Protein AF-A0AAV3T7V8-F1 (afdb_monomer_lite)

Organism: NCBI:txid926360

Sequence (51 aa):
MQHCSACGERIRLGEAERCRCGQTIHAACDHYHREFECETSPDRWIGAQEF

Structure (mmCIF, N/CA/C/O backbone):
data_AF-A0AAV3T7V8-F1
#
_entry.id   AF-A0AAV3T7V8-F1
#
loop_
_atom_site.group_PDB
_atom_site.id
_atom_site.type_symbol
_atom_site.label_atom_id
_atom_site.label_alt_id
_atom_site.label_comp_id
_atom_site.label_asym_id
_atom_site.label_entity_id
_atom_site.label_seq_id
_atom_site.pdbx_PDB_ins_code
_atom_site.Cartn_x
_atom_site.Cartn_y
_atom_site.Cartn_z
_atom_site.occupancy
_atom_site.B_iso_or_equiv
_atom_site.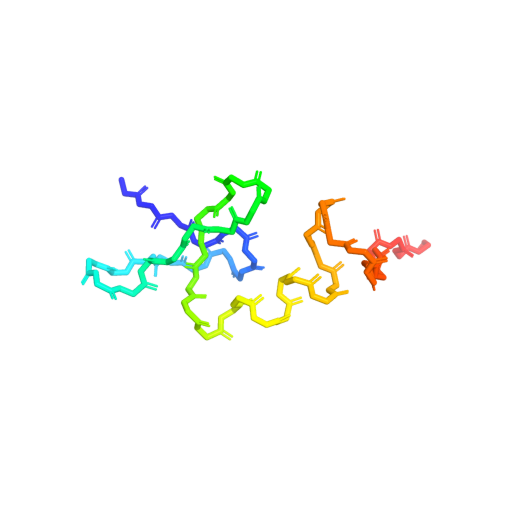auth_seq_id
_atom_site.auth_comp_id
_atom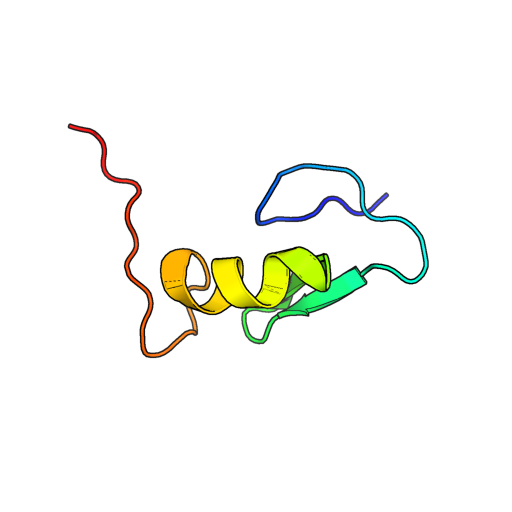_site.auth_asym_id
_atom_site.auth_atom_id
_atom_site.pdbx_PDB_model_num
ATOM 1 N N . MET A 1 1 ? -6.833 9.332 11.276 1.00 60.12 1 MET A N 1
ATOM 2 C CA . MET A 1 1 ? -7.581 8.807 10.110 1.00 60.12 1 MET A CA 1
ATOM 3 C C . MET A 1 1 ? -6.560 8.242 9.136 1.00 60.12 1 MET A C 1
ATOM 5 O O . MET A 1 1 ? -5.559 8.913 8.931 1.00 60.12 1 MET A O 1
ATOM 9 N N . GLN A 1 2 ? -6.749 7.018 8.634 1.00 73.94 2 GLN A N 1
ATOM 10 C CA . GLN A 1 2 ? -5.795 6.366 7.725 1.00 73.94 2 GLN A CA 1
ATOM 11 C C . GLN A 1 2 ? -6.284 6.496 6.274 1.00 73.94 2 GLN A C 1
ATOM 13 O O . GLN A 1 2 ? -7.472 6.303 6.007 1.00 73.94 2 GLN A O 1
ATOM 18 N N . HIS A 1 3 ? -5.375 6.846 5.368 1.00 87.94 3 HIS A N 1
ATOM 19 C CA . HIS A 1 3 ? -5.611 6.892 3.924 1.00 87.94 3 HIS A CA 1
ATOM 20 C C . HIS A 1 3 ? -4.850 5.746 3.263 1.00 87.94 3 HIS A C 1
ATOM 22 O O . HIS A 1 3 ? -3.815 5.325 3.779 1.00 87.94 3 HIS A O 1
ATOM 28 N N . CYS A 1 4 ? -5.373 5.246 2.150 1.00 88.50 4 CYS A N 1
ATOM 29 C CA . CYS A 1 4 ? -4.715 4.239 1.340 1.00 88.50 4 CYS A CA 1
ATOM 30 C C . CYS A 1 4 ? -3.560 4.872 0.591 1.00 88.50 4 CYS A C 1
ATOM 32 O O . CYS A 1 4 ? -3.757 5.816 -0.168 1.00 88.50 4 CYS A O 1
ATOM 34 N N . SER A 1 5 ? -2.358 4.346 0.793 1.00 84.50 5 SER A N 1
ATOM 35 C CA . SER A 1 5 ? -1.178 4.877 0.118 1.00 84.50 5 SER A CA 1
ATOM 36 C C . SER A 1 5 ? -1.140 4.584 -1.386 1.00 84.50 5 SER A C 1
ATOM 38 O O . SER A 1 5 ? -0.378 5.240 -2.080 1.00 84.50 5 SER A O 1
ATOM 40 N N . ALA A 1 6 ? -1.964 3.652 -1.885 1.00 85.38 6 ALA A N 1
ATOM 41 C CA . ALA A 1 6 ? -2.058 3.332 -3.313 1.00 85.38 6 ALA A CA 1
ATOM 42 C C . ALA A 1 6 ? -3.049 4.248 -4.061 1.00 85.38 6 ALA A C 1
ATOM 44 O O . ALA A 1 6 ? -2.704 4.864 -5.058 1.00 85.38 6 ALA A O 1
ATOM 45 N N . CYS A 1 7 ? -4.289 4.391 -3.574 1.00 86.38 7 CYS A N 1
ATOM 46 C CA . CYS A 1 7 ? -5.321 5.182 -4.267 1.00 86.38 7 CYS A CA 1
ATOM 47 C C . CYS A 1 7 ? -5.602 6.560 -3.642 1.00 86.38 7 CYS A C 1
ATOM 49 O O . CYS A 1 7 ? -6.396 7.329 -4.177 1.00 86.38 7 CYS A O 1
ATOM 51 N N . GLY A 1 8 ? -5.015 6.872 -2.484 1.00 86.31 8 GLY A N 1
ATOM 52 C CA . GLY A 1 8 ? -5.227 8.129 -1.756 1.00 86.31 8 GLY A CA 1
ATOM 53 C C . GLY A 1 8 ? -6.571 8.238 -1.023 1.00 86.31 8 GLY A C 1
ATOM 54 O O . GLY A 1 8 ? -6.750 9.139 -0.200 1.00 86.31 8 GLY A O 1
ATOM 55 N N . GLU A 1 9 ? -7.514 7.323 -1.263 1.00 90.19 9 GLU A N 1
ATOM 56 C CA . GLU A 1 9 ? -8.827 7.353 -0.621 1.00 90.19 9 GLU A CA 1
ATOM 57 C C . GLU A 1 9 ? -8.773 6.975 0.866 1.00 90.19 9 GLU A C 1
ATOM 59 O O . GLU A 1 9 ? -7.848 6.329 1.369 1.00 90.19 9 GLU A O 1
ATOM 64 N N . ARG A 1 10 ? -9.808 7.373 1.609 1.00 90.00 10 ARG A N 1
ATOM 65 C CA . ARG A 1 10 ? -9.945 7.025 3.026 1.00 90.00 10 ARG A CA 1
ATOM 66 C C . ARG A 1 10 ? -10.161 5.524 3.198 1.00 90.00 10 ARG A C 1
ATOM 68 O O . ARG A 1 10 ? -11.009 4.931 2.538 1.00 90.00 10 ARG A O 1
ATOM 75 N N . ILE A 1 11 ? -9.471 4.935 4.171 1.00 87.12 11 ILE A N 1
ATOM 76 C CA . ILE A 1 11 ? -9.709 3.546 4.56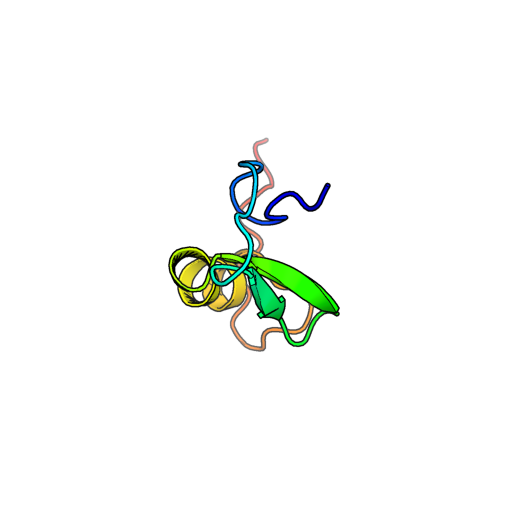5 1.00 87.12 11 ILE A CA 1
ATOM 77 C C . ILE A 1 11 ? -10.700 3.504 5.731 1.00 87.12 11 ILE A C 1
ATOM 79 O O . ILE A 1 11 ? -10.522 4.207 6.735 1.00 87.12 11 ILE A O 1
ATOM 83 N N . ARG A 1 12 ? -11.750 2.680 5.620 1.00 85.81 12 ARG A N 1
ATOM 84 C CA . ARG A 1 12 ? -12.673 2.414 6.733 1.00 85.81 12 ARG A CA 1
ATOM 85 C C . ARG A 1 12 ? -12.102 1.342 7.662 1.00 85.81 12 ARG A C 1
ATOM 87 O O . ARG A 1 12 ? -11.271 0.521 7.279 1.00 85.81 12 ARG A O 1
ATOM 94 N N . LEU A 1 13 ? -12.562 1.345 8.911 1.00 74.69 13 LEU A N 1
ATOM 95 C CA . LEU A 1 13 ? -12.237 0.295 9.880 1.00 74.69 13 LEU A CA 1
ATOM 96 C C . LEU A 1 13 ? -12.698 -1.066 9.331 1.00 74.69 13 LEU A C 1
ATOM 98 O O . LEU A 1 13 ? -13.889 -1.260 9.115 1.00 74.69 13 LEU A O 1
ATOM 102 N N . GLY A 1 14 ? -11.747 -1.975 9.096 1.00 80.69 14 GLY A N 1
AT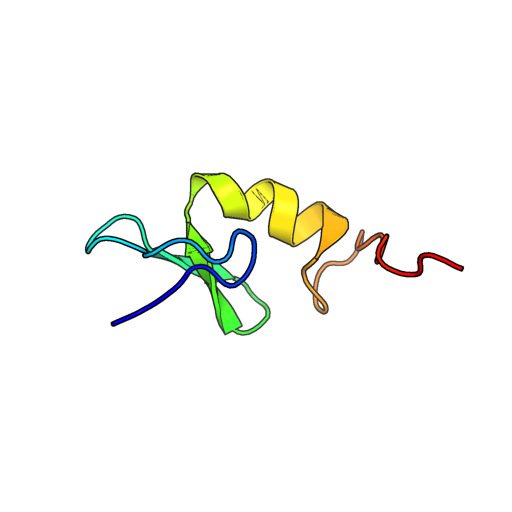OM 103 C CA . GLY A 1 14 ? -11.985 -3.313 8.535 1.00 80.69 14 GLY A CA 1
ATOM 104 C C . GLY A 1 14 ? -11.557 -3.498 7.074 1.00 80.69 14 GLY A C 1
ATOM 105 O O . GLY A 1 14 ? -11.451 -4.632 6.630 1.00 80.69 14 GLY A O 1
ATOM 106 N N . GLU A 1 15 ? -11.258 -2.417 6.348 1.00 81.75 15 GLU A N 1
ATOM 107 C CA . GLU A 1 15 ? -10.793 -2.480 4.948 1.00 81.75 15 GLU A CA 1
ATOM 108 C C . GLU A 1 15 ? -9.269 -2.310 4.814 1.00 81.75 15 GLU A C 1
ATOM 110 O O . GLU A 1 15 ? -8.726 -2.424 3.716 1.00 81.75 15 GLU A O 1
ATOM 115 N N . ALA A 1 16 ? -8.588 -2.006 5.925 1.00 84.44 16 ALA A N 1
ATOM 116 C CA . ALA A 1 16 ? -7.153 -1.754 5.972 1.00 84.44 16 ALA A CA 1
ATOM 117 C C . ALA A 1 16 ? -6.352 -3.056 5.993 1.00 84.44 16 ALA A C 1
ATOM 119 O O . ALA A 1 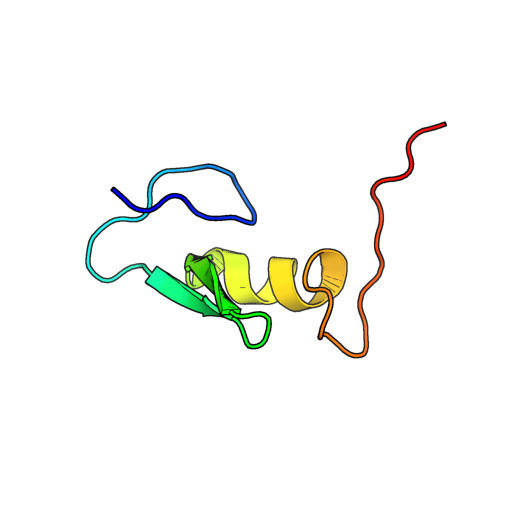16 ? -6.451 -3.829 6.946 1.00 84.44 16 ALA A O 1
ATOM 120 N N . GLU A 1 17 ? -5.474 -3.220 5.014 1.00 84.50 17 GLU A N 1
ATOM 121 C CA . GLU A 1 17 ? -4.379 -4.177 5.054 1.00 84.50 17 GLU A CA 1
ATOM 122 C C . GLU A 1 17 ? -3.038 -3.450 5.109 1.00 84.50 17 GLU A C 1
ATOM 124 O O . GLU A 1 17 ? -2.888 -2.308 4.665 1.00 84.50 17 GLU A O 1
ATOM 129 N N . ARG A 1 18 ? -2.048 -4.112 5.708 1.00 83.50 18 ARG A N 1
ATOM 130 C CA . ARG A 1 18 ? -0.696 -3.578 5.830 1.00 83.50 18 ARG A CA 1
ATOM 131 C C . ARG A 1 18 ? 0.211 -4.329 4.874 1.00 83.50 18 ARG A C 1
ATOM 133 O O . ARG A 1 18 ? 0.459 -5.521 5.050 1.00 83.50 18 ARG A O 1
ATOM 140 N N . CYS A 1 19 ? 0.703 -3.621 3.866 1.00 80.94 19 CYS A N 1
ATOM 141 C CA . CYS A 1 19 ? 1.632 -4.185 2.904 1.00 80.94 19 CYS A CA 1
ATOM 142 C C . CYS A 1 19 ? 2.975 -4.519 3.577 1.00 80.94 19 CYS A C 1
ATOM 144 O O . CYS A 1 19 ? 3.320 -3.973 4.629 1.00 80.94 19 CYS A O 1
ATOM 146 N N . ARG A 1 20 ? 3.775 -5.392 2.951 1.00 76.81 20 ARG A N 1
ATOM 147 C CA . ARG A 1 20 ? 5.121 -5.748 3.437 1.00 76.81 20 ARG A CA 1
ATOM 148 C C . ARG A 1 20 ? 6.080 -4.556 3.494 1.00 76.81 20 ARG A C 1
ATOM 150 O O . ARG A 1 20 ? 6.948 -4.547 4.359 1.00 76.81 20 ARG A O 1
ATOM 157 N N . CYS A 1 21 ? 5.872 -3.535 2.662 1.00 79.88 21 CYS A N 1
ATOM 158 C CA . CYS A 1 21 ? 6.593 -2.258 2.732 1.00 79.88 21 CYS A CA 1
ATOM 159 C C . CYS A 1 21 ? 6.183 -1.391 3.939 1.00 79.88 21 CYS A C 1
ATOM 161 O O . CYS A 1 21 ? 6.724 -0.312 4.147 1.00 79.88 21 CYS A O 1
ATOM 163 N N . GLY A 1 22 ? 5.215 -1.838 4.747 1.00 82.62 22 GLY A N 1
ATOM 164 C CA . GLY A 1 22 ? 4.731 -1.134 5.930 1.00 82.62 22 GLY A CA 1
ATOM 165 C C . GLY A 1 22 ? 3.612 -0.126 5.664 1.00 82.62 22 GLY A C 1
ATOM 166 O O . GLY A 1 22 ? 3.090 0.425 6.632 1.00 82.62 22 GLY A O 1
ATOM 167 N N . GLN A 1 23 ? 3.215 0.085 4.405 1.00 85.12 23 GLN A N 1
ATOM 168 C CA . GLN A 1 23 ? 2.139 1.009 4.039 1.00 85.12 23 GLN A CA 1
ATOM 169 C C . GLN A 1 23 ? 0.749 0.424 4.306 1.00 85.12 23 GLN A C 1
ATOM 171 O O . GLN A 1 23 ? 0.536 -0.786 4.192 1.00 85.12 23 GLN A O 1
ATOM 176 N N . THR A 1 24 ? -0.197 1.297 4.655 1.00 88.12 24 THR A N 1
ATOM 177 C CA . THR A 1 24 ? -1.602 0.928 4.852 1.00 88.12 24 THR A CA 1
ATOM 178 C C . THR A 1 24 ? -2.362 1.154 3.551 1.00 88.12 24 THR A C 1
ATOM 180 O O . THR A 1 24 ? -2.391 2.266 3.024 1.00 88.12 24 THR A O 1
ATOM 183 N N . ILE A 1 25 ? -2.998 0.106 3.042 1.00 89.62 25 ILE A N 1
ATOM 184 C CA . ILE A 1 25 ? -3.727 0.113 1.772 1.00 89.62 25 ILE A CA 1
ATOM 185 C C . ILE A 1 25 ? -5.051 -0.640 1.914 1.00 89.62 25 ILE A C 1
ATOM 187 O O . ILE A 1 25 ? -5.256 -1.365 2.887 1.00 89.62 25 ILE A O 1
ATOM 191 N N . HIS A 1 26 ? -5.977 -0.462 0.973 1.00 90.69 26 HIS A N 1
ATOM 192 C CA . HIS A 1 26 ? -7.170 -1.310 0.920 1.00 90.69 26 HIS A CA 1
ATOM 193 C C . HIS A 1 26 ? -6.793 -2.734 0.512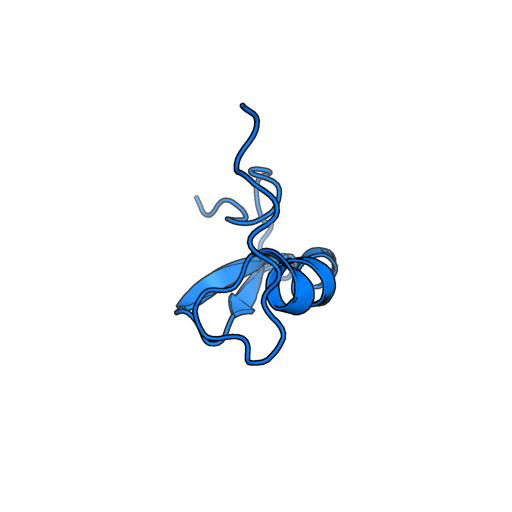 1.00 90.69 26 HIS A C 1
ATOM 195 O O . HIS A 1 26 ? -5.923 -2.906 -0.340 1.00 90.69 26 HIS A O 1
ATOM 201 N N . ALA A 1 27 ? -7.522 -3.735 1.012 1.00 84.75 27 ALA A N 1
ATOM 202 C CA . ALA A 1 27 ? -7.390 -5.121 0.543 1.00 84.75 27 ALA A CA 1
ATOM 203 C C . ALA A 1 27 ? -7.516 -5.231 -0.993 1.00 84.75 27 ALA A C 1
ATOM 205 O O . ALA A 1 27 ? -6.753 -5.931 -1.650 1.00 84.75 27 ALA A O 1
ATOM 206 N N . ALA A 1 28 ? -8.434 -4.462 -1.591 1.00 85.19 28 ALA A N 1
ATOM 207 C CA . ALA A 1 28 ? -8.613 -4.410 -3.045 1.00 85.19 28 ALA A CA 1
ATOM 208 C C . ALA A 1 28 ? -7.424 -3.770 -3.787 1.00 85.19 28 ALA A C 1
ATOM 210 O O . ALA A 1 28 ? -7.160 -4.107 -4.938 1.00 85.19 28 ALA A O 1
ATOM 211 N N . CYS A 1 29 ? -6.698 -2.859 -3.135 1.00 86.06 29 CYS A N 1
ATOM 212 C CA . CYS A 1 29 ? -5.522 -2.203 -3.701 1.00 86.06 29 CYS A CA 1
ATOM 213 C C . CYS A 1 29 ? -4.230 -2.991 -3.445 1.00 86.06 29 CYS A C 1
ATOM 215 O O . CYS A 1 29 ? -3.209 -2.640 -4.027 1.00 86.06 29 CYS A O 1
ATOM 217 N N . ASP A 1 30 ? -4.244 -4.038 -2.611 1.00 84.56 30 ASP A N 1
ATOM 218 C CA . ASP A 1 30 ? -3.041 -4.794 -2.241 1.00 84.56 30 ASP A CA 1
ATOM 219 C C . ASP A 1 30 ? -2.361 -5.456 -3.435 1.00 84.56 30 ASP A C 1
ATOM 221 O O . ASP A 1 30 ? -1.143 -5.350 -3.571 1.00 84.56 30 ASP A O 1
ATOM 225 N N . HIS A 1 31 ? -3.132 -6.054 -4.343 1.00 82.50 31 HIS A N 1
ATOM 226 C CA . HIS A 1 31 ? -2.572 -6.684 -5.536 1.00 82.50 31 HIS A CA 1
ATOM 227 C C . HIS A 1 31 ? -1.877 -5.666 -6.453 1.00 82.50 31 HIS A C 1
ATOM 229 O O . HIS A 1 31 ? -0.694 -5.825 -6.749 1.00 82.50 31 HIS A O 1
ATOM 235 N N . TYR A 1 32 ? -2.573 -4.585 -6.826 1.00 80.44 32 TYR A N 1
ATOM 236 C CA . TYR A 1 32 ? -2.013 -3.528 -7.676 1.00 80.44 32 TYR A CA 1
ATOM 237 C C . TYR A 1 32 ? -0.813 -2.848 -7.012 1.00 80.44 32 TYR A C 1
ATOM 239 O O . TYR A 1 32 ? 0.244 -2.691 -7.621 1.00 80.44 32 TYR A O 1
ATOM 247 N N . HIS A 1 33 ? -0.945 -2.504 -5.728 1.00 83.50 33 HIS A N 1
ATOM 248 C CA . HIS A 1 33 ? 0.137 -1.887 -4.982 1.00 83.50 33 HIS A CA 1
ATOM 249 C C . HIS A 1 33 ? 1.359 -2.801 -4.949 1.00 83.50 33 HIS A C 1
ATOM 251 O O . HIS A 1 33 ? 2.461 -2.333 -5.195 1.00 83.50 33 HIS A O 1
ATOM 257 N N . ARG A 1 34 ? 1.202 -4.108 -4.704 1.00 79.69 34 ARG A N 1
ATOM 258 C CA . ARG A 1 34 ? 2.327 -5.052 -4.738 1.00 79.69 34 ARG A CA 1
ATOM 259 C C . ARG A 1 34 ? 2.980 -5.120 -6.113 1.00 79.69 34 ARG A C 1
ATOM 261 O O . ARG A 1 34 ? 4.198 -5.095 -6.177 1.00 79.69 34 ARG A O 1
ATOM 268 N N . GLU A 1 35 ? 2.222 -5.200 -7.192 1.00 78.19 35 GLU A N 1
ATOM 269 C CA . GLU A 1 35 ? 2.795 -5.411 -8.526 1.00 78.19 35 GLU A CA 1
ATOM 270 C C . GLU A 1 35 ? 3.474 -4.151 -9.097 1.00 78.19 35 GLU A C 1
ATOM 272 O O . GLU A 1 35 ? 4.519 -4.244 -9.735 1.00 78.19 35 GLU A O 1
ATOM 277 N N . PHE A 1 36 ? 2.956 -2.957 -8.797 1.00 76.62 36 PHE A N 1
ATOM 278 C CA . PHE A 1 36 ? 3.403 -1.723 -9.461 1.00 76.62 36 PHE A CA 1
ATOM 279 C C . PHE A 1 36 ? 3.999 -0.677 -8.506 1.00 76.62 36 PHE A C 1
ATOM 281 O O . PHE A 1 36 ? 4.942 0.035 -8.846 1.00 76.62 36 PHE A O 1
ATOM 288 N N . GLU A 1 37 ? 3.515 -0.588 -7.267 1.00 76.81 37 GLU A N 1
ATOM 289 C CA . GLU A 1 37 ? 3.795 0.558 -6.389 1.00 76.81 37 GLU A CA 1
ATOM 290 C C . GLU A 1 37 ? 4.514 0.215 -5.082 1.00 76.81 37 GLU A C 1
ATOM 292 O O . GLU A 1 37 ? 4.892 1.118 -4.346 1.00 76.81 37 GLU A O 1
ATOM 297 N N . CYS A 1 38 ? 4.776 -1.049 -4.773 1.00 80.38 38 CYS A N 1
ATOM 298 C CA . CYS A 1 38 ? 5.352 -1.462 -3.496 1.00 80.38 38 CYS A CA 1
ATOM 299 C C . CYS A 1 38 ? 6.861 -1.630 -3.607 1.00 80.38 38 CYS A C 1
ATOM 301 O O . CYS A 1 38 ? 7.332 -2.550 -4.268 1.00 80.38 38 CYS A O 1
ATOM 303 N N . GLU A 1 39 ? 7.630 -0.786 -2.915 1.00 75.12 39 GLU A N 1
ATOM 304 C CA . GLU A 1 39 ? 9.102 -0.760 -3.005 1.00 75.12 39 GLU A CA 1
ATOM 305 C C . GLU A 1 39 ? 9.798 -2.062 -2.644 1.00 75.12 39 GLU A C 1
ATOM 307 O O . GLU A 1 39 ? 10.873 -2.351 -3.157 1.00 75.12 39 GLU A O 1
ATOM 312 N N . THR A 1 40 ? 9.162 -2.861 -1.795 1.00 77.62 40 THR A N 1
ATOM 313 C CA . THR A 1 40 ? 9.691 -4.145 -1.345 1.00 77.62 40 THR A CA 1
ATOM 314 C C . THR A 1 40 ? 9.206 -5.318 -2.194 1.00 77.62 40 THR A C 1
ATOM 316 O O . THR A 1 40 ? 9.470 -6.467 -1.841 1.00 77.62 40 THR A O 1
ATOM 319 N N . SER A 1 41 ? 8.419 -5.066 -3.242 1.00 72.69 41 SER A N 1
ATOM 320 C CA . SER A 1 41 ? 7.880 -6.126 -4.085 1.00 72.69 41 SER A CA 1
ATOM 321 C C . SER A 1 41 ? 8.898 -6.569 -5.139 1.00 72.69 41 SER A C 1
ATOM 323 O O . SER A 1 41 ? 9.515 -5.713 -5.776 1.00 72.69 41 SER A O 1
ATOM 325 N N . PRO A 1 42 ? 9.088 -7.886 -5.335 1.00 65.75 42 PRO A N 1
ATOM 326 C CA . PRO A 1 42 ? 10.090 -8.412 -6.262 1.00 65.75 42 PRO A CA 1
ATOM 327 C C . PRO A 1 42 ? 9.817 -8.055 -7.732 1.00 65.75 42 PRO A C 1
ATOM 329 O O . PRO A 1 42 ? 10.770 -7.915 -8.491 1.00 65.75 42 PRO A O 1
ATOM 332 N N . ASP A 1 43 ? 8.552 -7.856 -8.114 1.00 62.03 43 ASP A N 1
ATOM 333 C CA . ASP A 1 43 ? 8.116 -7.590 -9.495 1.00 62.03 43 ASP A CA 1
ATOM 334 C C . ASP A 1 43 ? 7.759 -6.113 -9.747 1.00 62.03 43 ASP A C 1
ATOM 336 O O . ASP A 1 43 ? 7.067 -5.793 -10.710 1.00 62.03 43 ASP A O 1
ATOM 340 N N . ARG A 1 44 ? 8.208 -5.191 -8.880 1.00 59.94 44 ARG A N 1
ATOM 341 C CA . ARG A 1 44 ? 7.754 -3.794 -8.911 1.00 59.94 44 ARG A CA 1
ATOM 342 C C . ARG A 1 44 ? 8.128 -3.091 -10.223 1.00 59.94 44 ARG A C 1
ATOM 344 O O . ARG A 1 44 ? 9.281 -2.702 -10.421 1.00 59.94 44 ARG A O 1
ATOM 351 N N . TRP A 1 45 ? 7.139 -2.818 -11.071 1.00 51.91 45 TRP A N 1
ATOM 352 C CA . TRP A 1 45 ? 7.284 -1.883 -12.190 1.00 51.91 45 TRP A CA 1
ATOM 353 C C . TRP A 1 45 ? 6.945 -0.474 -11.695 1.00 51.91 45 TRP A C 1
ATOM 355 O O . TRP A 1 45 ? 5.773 -0.122 -11.601 1.00 51.91 45 TRP A O 1
ATOM 365 N N . ILE A 1 46 ? 7.954 0.335 -11.342 1.00 58.41 46 ILE A N 1
ATOM 366 C CA . ILE A 1 46 ? 7.753 1.724 -10.877 1.00 58.41 46 ILE A CA 1
ATOM 367 C C . ILE A 1 46 ? 7.397 2.607 -12.083 1.00 58.41 46 ILE A C 1
ATOM 369 O O . ILE A 1 46 ? 8.192 3.416 -12.553 1.00 58.41 46 ILE A O 1
ATOM 373 N N . GLY A 1 47 ? 6.199 2.403 -12.625 1.00 52.62 47 GLY A N 1
ATOM 374 C CA . GLY A 1 47 ? 5.629 3.116 -13.765 1.00 52.62 47 GLY A CA 1
ATOM 375 C C . GLY A 1 47 ? 5.112 4.510 -13.412 1.00 52.62 47 GLY A C 1
ATOM 376 O O . GLY A 1 47 ? 3.998 4.855 -13.781 1.00 52.62 47 GLY A O 1
ATOM 377 N N . ALA A 1 48 ? 5.908 5.316 -12.711 1.00 44.22 48 ALA A N 1
ATOM 378 C CA . ALA A 1 48 ? 5.643 6.739 -12.513 1.00 44.22 48 ALA A CA 1
ATOM 379 C C . ALA A 1 48 ? 6.923 7.538 -12.780 1.00 44.22 48 ALA A C 1
ATOM 381 O O . ALA A 1 48 ? 7.520 8.136 -11.888 1.00 44.22 48 ALA A O 1
ATOM 382 N N . GLN A 1 49 ? 7.371 7.510 -14.031 1.00 45.91 49 GLN A N 1
ATOM 383 C CA . GLN A 1 49 ? 8.242 8.545 -14.567 1.00 45.91 49 GLN A CA 1
ATOM 384 C C . GLN A 1 49 ? 7.605 8.999 -15.880 1.00 45.91 49 GLN A C 1
ATOM 386 O O . GLN A 1 49 ? 7.894 8.468 -16.948 1.00 45.91 49 GLN A O 1
ATOM 391 N N . GLU A 1 50 ? 6.635 9.908 -15.771 1.00 46.19 50 GLU A N 1
ATOM 392 C CA . GLU A 1 50 ? 6.216 10.703 -16.924 1.00 46.19 50 GLU A CA 1
ATOM 393 C C . GLU A 1 50 ? 7.350 11.697 -17.235 1.00 46.19 50 GLU A C 1
ATOM 395 O O . GLU A 1 50 ? 7.916 12.297 -16.317 1.00 46.19 50 GLU A O 1
ATOM 400 N N . PHE A 1 51 ? 7.728 11.774 -18.514 1.00 46.62 51 PHE A N 1
ATOM 401 C CA . PHE A 1 51 ? 8.766 12.656 -19.059 1.00 46.62 51 PHE A CA 1
ATOM 402 C C . PHE A 1 51 ? 8.308 14.116 -19.101 1.00 46.62 51 PHE A C 1
ATOM 404 O O . PHE A 1 51 ? 7.111 14.342 -19.392 1.00 46.62 51 PHE A O 1
#

Radius of gyration: 11.09 Å; chains: 1; bounding box: 23×21×29 Å

Secondary structure (DSSP, 8-state):
--B-TTT-PBPPTTTEEE-TTS-EEEHHHHHHIIIII-TT-TT--------

pLDDT: mean 76.61, std 13.04, range [44.22, 90.69]

Foldseek 3Di:
DAAAPQPRHDDDVPQWDQAPLRGTHGPVCNVVCLQDPRPPRPNHNVPPDDD